Protein AF-A0AAG5DF32-F1 (afdb_monomer)

Foldseek 3Di:
DDDDDDDDDDDDDDDDDDDDDDDDDDDCCVVPPQLVRVLVVLCCVQCVCVVVVNDPRDPVSVFVSLVVNCVSVVVDDPPDDDTSVVSVVSVVVVVVVVVVVVVD

Radius of gyration: 29.5 Å; Cα contacts (8 Å, |Δi|>4): 45; chains: 1; bounding box: 83×44×70 Å

Solvent-accessible surface area (backbone atoms only — not comparable to full-atom values): 6771 Å² total; per-residue (Å²): 133,84,78,80,83,87,77,81,91,73,84,73,89,82,73,89,73,80,77,78,81,81,87,78,88,74,61,59,66,74,78,65,51,49,60,68,55,51,49,51,54,49,45,55,71,69,44,44,58,38,75,71,69,75,46,82,77,48,71,67,56,53,38,50,52,45,43,52,50,27,50,65,69,62,72,43,57,98,88,50,92,67,54,48,68,56,47,53,48,56,52,49,51,52,52,54,51,56,62,51,68,78,75,114

Sequence (104 aa):
IPLPPLQLAVFQPIFSDLPAPPLELFDLDEAFSS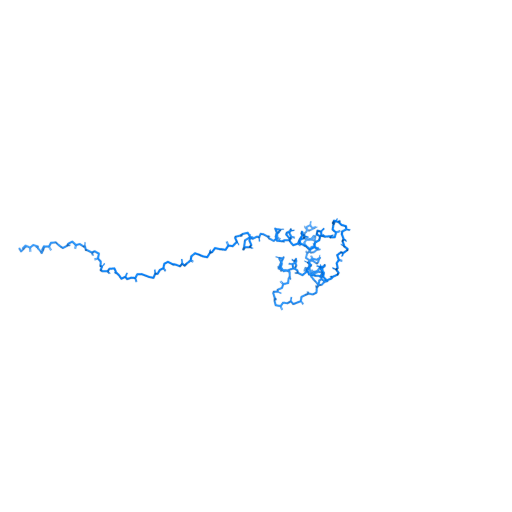EKVQITQLTNKCLSPAVEGQQPVDEKELGYFIQECGRILKVCQDDQKMSPKEILNAISVKIAHYKKLDKD

Secondary structure (DSSP, 8-state):
-PPPPPPPP-PPPPP-PPPPPP-----HHHHH--HHHHHHHHHHHHHHHHHTTSSPPPHHHHHHHHHHHHHHTT-S-TT----HHHHHHHHHHHHHHHHHHTT-

Structure (mmCIF, N/CA/C/O backbone):
data_AF-A0AAG5DF32-F1
#
_entry.id   AF-A0AAG5DF32-F1
#
loop_
_atom_site.group_PDB
_atom_site.id
_atom_site.type_symbol
_atom_site.label_atom_id
_atom_site.label_alt_id
_atom_site.label_comp_id
_atom_site.label_asym_id
_atom_site.label_entity_id
_atom_site.label_seq_id
_atom_site.pdbx_PDB_ins_code
_atom_site.Cartn_x
_atom_site.Cartn_y
_atom_site.Cartn_z
_atom_site.occupancy
_atom_site.B_iso_or_equiv
_atom_site.auth_seq_id
_atom_site.auth_comp_id
_atom_site.auth_asym_id
_atom_site.auth_atom_id
_atom_site.pdbx_PDB_model_num
ATOM 1 N N . ILE A 1 1 ? -63.337 -21.906 40.325 1.00 72.19 1 ILE A N 1
ATOM 2 C CA . ILE A 1 1 ? -62.067 -21.392 40.896 1.00 72.19 1 ILE A CA 1
ATOM 3 C C . ILE A 1 1 ? -61.679 -20.181 40.054 1.00 72.19 1 ILE A C 1
ATOM 5 O O . ILE A 1 1 ? -61.616 -20.359 38.84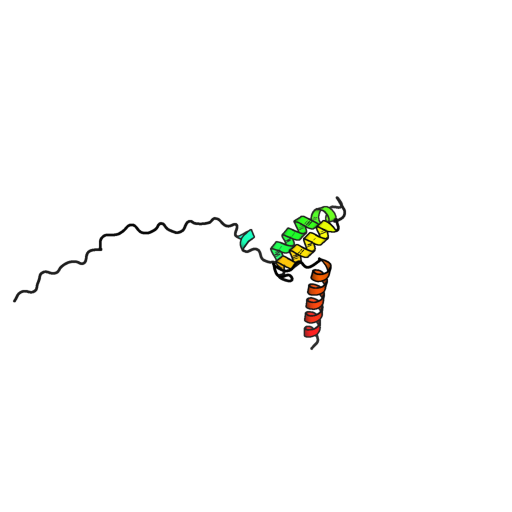1 1.00 72.19 1 ILE A O 1
ATOM 9 N N . PRO A 1 2 ? -61.553 -18.966 40.617 1.00 85.50 2 PRO A N 1
ATOM 10 C CA . PRO A 1 2 ? -61.187 -17.788 39.831 1.00 85.50 2 PRO A CA 1
ATOM 11 C C . PRO A 1 2 ? -59.737 -17.897 39.341 1.00 85.50 2 PRO A C 1
ATOM 13 O O . PRO A 1 2 ? -58.894 -18.487 40.017 1.00 85.50 2 PRO A O 1
ATOM 16 N N . LEU A 1 3 ? -59.465 -17.350 38.157 1.00 86.44 3 LEU A N 1
ATOM 17 C CA . LEU A 1 3 ? -58.115 -17.304 37.597 1.00 86.44 3 LEU A CA 1
ATOM 18 C C . LEU A 1 3 ? -57.233 -16.327 38.396 1.00 86.44 3 LEU A C 1
ATOM 20 O O . LEU A 1 3 ? -57.753 -15.333 38.913 1.00 86.44 3 LEU A O 1
ATOM 24 N N . PRO A 1 4 ? -55.914 -16.576 38.491 1.00 90.94 4 PRO A N 1
ATOM 25 C CA . PRO A 1 4 ? -54.982 -15.622 39.079 1.00 90.94 4 PRO A CA 1
ATOM 26 C C . PRO A 1 4 ? -55.030 -14.270 38.348 1.00 90.94 4 PRO A C 1
ATOM 28 O O . PRO A 1 4 ? -55.262 -14.240 37.135 1.00 90.94 4 PRO A O 1
ATOM 31 N N . PRO A 1 5 ? -54.798 -13.151 39.054 1.00 89.06 5 PRO A N 1
ATOM 32 C CA . PRO A 1 5 ? -54.738 -11.837 38.429 1.00 89.06 5 PRO A CA 1
ATOM 33 C C . PRO A 1 5 ? -53.582 -11.767 37.424 1.00 89.06 5 PRO A C 1
ATOM 35 O O . PRO A 1 5 ? -52.487 -12.273 37.672 1.00 89.06 5 PRO A O 1
ATOM 38 N N . LEU A 1 6 ? -53.836 -11.129 36.282 1.00 89.44 6 LEU A N 1
ATOM 39 C CA . LEU A 1 6 ? -52.839 -10.944 35.233 1.00 89.44 6 LEU A CA 1
ATOM 40 C C . LEU A 1 6 ? -51.764 -9.961 35.697 1.00 89.44 6 LEU A C 1
ATOM 42 O O . LEU A 1 6 ? -52.074 -8.876 36.190 1.00 89.44 6 LEU A O 1
ATOM 46 N N . GLN A 1 7 ? -50.504 -10.328 35.490 1.00 89.81 7 GLN A N 1
ATOM 47 C CA . GLN A 1 7 ? -49.369 -9.450 35.726 1.00 89.81 7 GLN A CA 1
ATOM 48 C C . GLN A 1 7 ? -48.839 -8.931 34.391 1.00 89.81 7 GLN A C 1
ATOM 50 O O . GLN A 1 7 ? -48.614 -9.697 33.454 1.00 89.81 7 GLN A O 1
ATOM 55 N N . LEU A 1 8 ? -48.638 -7.618 34.310 1.00 89.38 8 LEU A N 1
ATOM 56 C CA . LEU A 1 8 ? -48.040 -6.981 33.144 1.00 89.38 8 LEU A CA 1
ATOM 57 C C . LEU A 1 8 ? -46.544 -7.299 33.085 1.00 89.38 8 LEU A C 1
ATOM 59 O O . LEU A 1 8 ? -45.855 -7.281 34.108 1.00 89.38 8 LEU A O 1
ATOM 63 N N . ALA A 1 9 ? -46.037 -7.558 31.882 1.00 92.00 9 ALA A N 1
ATOM 64 C CA . ALA A 1 9 ? -44.602 -7.642 31.661 1.00 92.00 9 ALA A CA 1
ATOM 65 C C . ALA A 1 9 ? -43.964 -6.263 31.893 1.00 92.00 9 ALA A C 1
ATOM 67 O O . ALA A 1 9 ? -44.453 -5.250 31.392 1.00 92.00 9 ALA A O 1
ATOM 68 N N . VAL A 1 10 ? -42.864 -6.238 32.642 1.00 91.62 10 VAL A N 1
ATOM 69 C CA . VAL A 1 10 ? -42.048 -5.044 32.886 1.00 91.62 10 VAL A CA 1
ATOM 70 C C . VAL A 1 10 ? -40.634 -5.294 32.380 1.00 91.62 10 VAL A C 1
ATOM 72 O O . VAL A 1 10 ? -40.157 -6.431 32.396 1.00 91.62 10 VAL A O 1
ATOM 75 N N . PHE A 1 11 ? -39.963 -4.239 31.922 1.00 91.12 11 PHE A N 1
ATOM 76 C CA . PHE A 1 11 ? -38.547 -4.323 31.579 1.00 91.12 11 PHE A CA 1
ATOM 77 C C . PHE A 1 11 ? -37.730 -4.678 32.826 1.00 91.12 11 PHE A C 1
ATOM 79 O O . PHE A 1 11 ? -38.025 -4.215 33.930 1.00 91.12 11 PHE A O 1
ATOM 86 N N . GLN A 1 12 ? -36.708 -5.513 32.649 1.00 90.38 12 GLN A N 1
ATOM 87 C CA . GLN A 1 12 ? -35.759 -5.814 33.718 1.00 90.38 12 GLN A CA 1
ATOM 88 C C . GLN A 1 12 ? -34.897 -4.576 34.036 1.00 90.38 12 GLN A C 1
ATOM 90 O O . GLN A 1 12 ? -34.753 -3.706 33.174 1.00 90.38 12 GLN A O 1
ATOM 95 N N . PRO A 1 13 ? -34.320 -4.477 35.251 1.00 90.81 13 PRO A N 1
ATOM 96 C CA . PRO A 1 13 ? -33.367 -3.421 35.581 1.00 90.81 13 PRO A CA 1
ATOM 97 C C . PRO A 1 13 ? -32.242 -3.346 34.540 1.00 90.81 13 PRO A C 1
ATOM 99 O O . PRO A 1 13 ? -31.621 -4.358 34.223 1.00 90.81 13 PRO A O 1
ATOM 102 N N . ILE A 1 14 ? -32.000 -2.150 34.003 1.00 86.56 14 ILE A N 1
ATOM 103 C CA . ILE A 1 14 ? -30.969 -1.916 32.987 1.00 86.56 14 ILE A CA 1
ATOM 104 C C . ILE A 1 14 ? -29.626 -1.750 33.705 1.00 86.56 14 ILE A C 1
ATOM 106 O O . ILE A 1 14 ? -29.473 -0.854 34.537 1.00 86.56 14 ILE A O 1
ATOM 110 N N . PHE A 1 15 ? -28.668 -2.623 33.400 1.00 87.88 1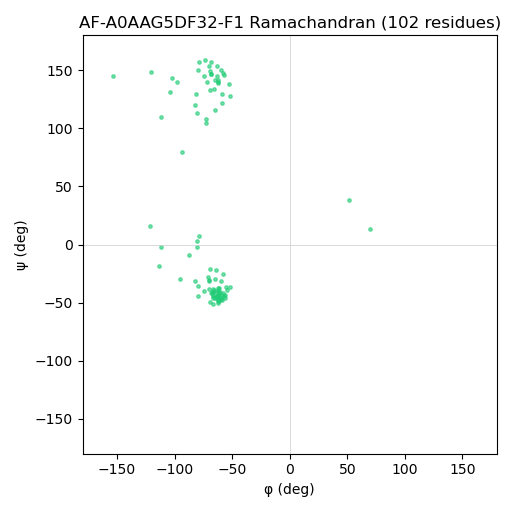5 PHE A N 1
ATOM 111 C CA . PHE A 1 15 ? -27.278 -2.462 33.824 1.00 87.88 15 PHE A CA 1
ATOM 112 C C . PHE A 1 15 ? -26.570 -1.442 32.927 1.00 87.88 15 PHE A C 1
ATOM 114 O O . PHE A 1 15 ? -26.986 -1.207 31.796 1.00 87.88 15 PHE A O 1
ATOM 121 N N . SER A 1 16 ? -25.494 -0.832 33.420 1.00 88.19 16 SER A N 1
ATOM 122 C CA . SER A 1 16 ? -24.668 0.045 32.590 1.00 88.19 16 SER A CA 1
ATOM 123 C C . SER A 1 16 ? -23.994 -0.762 31.478 1.00 88.19 16 SER A C 1
ATOM 125 O O . SER A 1 16 ? -23.154 -1.616 31.767 1.00 88.19 16 SER A O 1
ATOM 127 N N . ASP A 1 17 ? -24.340 -0.471 30.227 1.00 88.25 17 ASP A N 1
ATOM 128 C CA . ASP A 1 17 ? -23.661 -1.029 29.058 1.00 88.25 17 ASP A CA 1
ATOM 129 C C . ASP A 1 17 ? -22.274 -0.400 28.861 1.00 88.25 17 ASP A C 1
ATOM 131 O O . ASP A 1 17 ? -21.977 0.699 29.346 1.00 88.25 17 ASP A O 1
ATOM 135 N N . LEU A 1 18 ? -21.408 -1.106 28.131 1.00 90.19 18 LEU A N 1
ATOM 136 C CA . LEU A 1 18 ? -20.129 -0.551 27.694 1.00 90.19 18 LEU A CA 1
ATOM 137 C C . LEU A 1 18 ? -20.367 0.650 26.763 1.00 90.19 18 LEU A C 1
ATOM 139 O O . LEU A 1 18 ? -21.316 0.632 25.972 1.00 90.19 18 LEU A O 1
ATOM 143 N N . PRO A 1 19 ? -19.507 1.685 26.813 1.00 91.25 19 PRO A N 1
ATOM 144 C CA . PRO A 1 19 ? -19.585 2.773 25.852 1.00 91.25 19 PRO A CA 1
ATOM 145 C C . PRO A 1 19 ? -19.392 2.233 24.431 1.00 91.25 19 PRO A C 1
ATOM 147 O O . PRO A 1 19 ? -18.681 1.247 24.214 1.00 91.25 19 PRO A O 1
ATOM 150 N N . ALA A 1 20 ? -20.009 2.902 23.458 1.00 92.75 20 ALA A N 1
ATOM 151 C CA . ALA A 1 20 ? -19.788 2.585 22.055 1.00 92.75 20 ALA A CA 1
ATOM 152 C C . ALA A 1 20 ? -18.286 2.687 21.713 1.00 92.75 20 ALA A C 1
ATOM 154 O O . ALA A 1 20 ? -17.596 3.549 22.272 1.00 92.75 20 ALA A O 1
ATOM 155 N N . PRO A 1 21 ? -17.771 1.842 20.800 1.00 95.25 21 PRO A N 1
ATOM 156 C CA . PRO A 1 21 ? -16.402 1.967 20.320 1.00 95.25 21 PRO A CA 1
ATOM 157 C C . PRO A 1 21 ? -16.123 3.395 19.823 1.00 95.25 21 PRO A C 1
ATOM 159 O O . PRO A 1 21 ? -16.987 3.983 19.162 1.00 95.25 21 PRO A O 1
ATOM 162 N N . PRO A 1 22 ? -14.951 3.973 20.137 1.00 93.56 22 PRO A N 1
ATOM 163 C CA . PRO A 1 22 ? -14.608 5.312 19.680 1.00 93.56 22 PRO A CA 1
ATOM 164 C C . PRO A 1 22 ? -14.492 5.342 18.152 1.00 93.56 22 PRO A C 1
ATOM 166 O O . PRO A 1 22 ? -13.988 4.404 17.537 1.00 93.56 22 PRO A O 1
ATOM 169 N N . LEU A 1 23 ? -14.952 6.434 17.541 1.00 94.19 23 LEU A N 1
ATOM 170 C CA . LEU A 1 23 ? -14.808 6.650 16.105 1.00 94.19 23 LEU A CA 1
ATOM 171 C C . LEU A 1 23 ? -13.398 7.172 15.800 1.00 94.19 23 LEU A C 1
ATOM 173 O O . LEU A 1 23 ? -13.058 8.294 16.174 1.00 94.19 23 LEU A O 1
ATOM 177 N N . GLU A 1 24 ? -12.599 6.370 15.102 1.00 94.62 24 GLU A N 1
ATOM 178 C CA . GLU A 1 24 ? -11.303 6.787 14.566 1.00 94.62 24 GLU A CA 1
ATOM 179 C C . GLU A 1 24 ? -11.493 7.555 13.252 1.00 94.62 24 GLU A C 1
ATOM 181 O O . GLU A 1 24 ? -12.199 7.114 12.343 1.00 94.62 24 GLU A O 1
ATOM 186 N N . LEU A 1 25 ? -10.867 8.728 13.156 1.00 95.06 25 LEU A N 1
ATOM 187 C CA . LEU A 1 25 ? -10.921 9.578 11.970 1.00 95.06 25 LEU A CA 1
ATOM 188 C C . LEU A 1 25 ? -9.719 9.272 11.072 1.00 95.06 25 LEU A C 1
ATOM 190 O O . LEU A 1 25 ? -8.717 9.983 11.103 1.00 95.06 25 LEU A O 1
ATOM 194 N N . PHE A 1 26 ? -9.809 8.185 10.307 1.00 93.12 26 PHE A N 1
ATOM 195 C CA . PHE A 1 26 ? -8.801 7.835 9.306 1.00 93.12 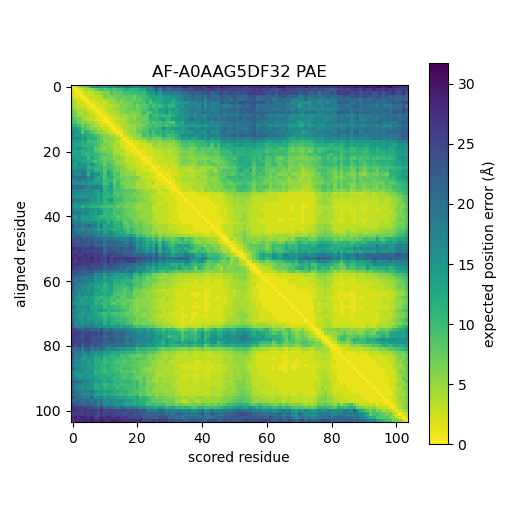26 PHE A CA 1
ATOM 196 C C . PHE A 1 26 ? -8.904 8.732 8.071 1.00 93.12 26 PHE A C 1
ATOM 198 O O . PHE A 1 26 ? -10.006 9.068 7.629 1.00 93.12 26 PHE A O 1
ATOM 205 N N . ASP A 1 27 ? -7.758 9.053 7.471 1.00 91.62 27 ASP A N 1
ATOM 206 C CA . ASP A 1 27 ? -7.719 9.582 6.112 1.00 91.62 27 ASP A CA 1
ATOM 207 C C . ASP A 1 27 ? -8.039 8.439 5.135 1.00 91.62 27 ASP A C 1
ATOM 209 O O . ASP A 1 27 ? -7.263 7.494 4.961 1.00 91.62 27 ASP A O 1
ATOM 213 N N . LEU A 1 28 ? -9.232 8.494 4.542 1.00 90.00 28 LEU A N 1
ATOM 214 C CA . LEU A 1 28 ? -9.703 7.459 3.627 1.00 90.00 28 LEU A CA 1
ATOM 215 C C . LEU A 1 28 ? -8.943 7.479 2.299 1.00 90.00 28 LEU A C 1
ATOM 217 O O . LEU A 1 28 ? -8.808 6.426 1.679 1.00 90.00 28 LEU A O 1
ATOM 221 N N . ASP A 1 29 ? -8.433 8.636 1.873 1.00 85.44 29 ASP A N 1
ATOM 222 C CA . ASP A 1 29 ? -7.646 8.729 0.647 1.00 85.44 29 ASP A CA 1
ATOM 223 C C . ASP A 1 29 ? -6.288 8.054 0.848 1.00 85.44 29 ASP A C 1
ATOM 225 O O . ASP A 1 29 ? -5.819 7.336 -0.034 1.00 85.44 29 ASP A O 1
ATOM 229 N N . GLU A 1 30 ? -5.683 8.193 2.028 1.00 84.12 30 GLU A N 1
ATOM 230 C CA . GLU A 1 30 ? -4.474 7.444 2.374 1.00 84.12 30 GLU A CA 1
ATOM 231 C C . GLU A 1 30 ? -4.766 5.938 2.484 1.00 84.12 30 GLU A C 1
ATOM 233 O O . GLU A 1 30 ? -4.115 5.131 1.814 1.00 84.12 30 GLU A O 1
ATOM 238 N N . ALA A 1 31 ? -5.786 5.558 3.263 1.00 87.25 31 ALA A N 1
ATOM 239 C CA . ALA A 1 31 ? -6.085 4.161 3.581 1.00 87.25 31 ALA A CA 1
ATOM 240 C C . ALA A 1 31 ? -6.621 3.337 2.394 1.00 87.25 31 ALA A C 1
ATOM 242 O O . ALA A 1 31 ? -6.392 2.127 2.336 1.00 87.25 31 ALA A O 1
ATOM 243 N N . PHE A 1 32 ? -7.331 3.969 1.453 1.00 87.12 32 PHE A N 1
ATOM 244 C CA . PHE A 1 32 ? -8.001 3.297 0.331 1.00 87.12 32 PHE A CA 1
ATOM 245 C C . PHE A 1 32 ? -7.532 3.785 -1.047 1.00 87.12 32 PHE A C 1
ATOM 247 O O . PHE A 1 32 ? -8.185 3.511 -2.060 1.00 87.12 32 PHE A O 1
ATOM 254 N N . SER A 1 33 ? -6.396 4.483 -1.123 1.00 91.50 33 SER A N 1
ATOM 255 C CA . SER A 1 33 ? -5.812 4.876 -2.407 1.00 91.50 33 SER A CA 1
ATOM 256 C C . SER A 1 33 ? -5.516 3.658 -3.285 1.00 91.50 33 SER A C 1
ATOM 258 O O . SER A 1 33 ? -4.849 2.706 -2.884 1.00 91.50 33 SER A O 1
ATOM 260 N N . SER A 1 34 ? -5.988 3.705 -4.535 1.00 94.00 34 SER A N 1
ATOM 261 C CA . SER A 1 34 ? -5.598 2.711 -5.543 1.00 94.00 34 SER A CA 1
ATOM 262 C C . SER A 1 34 ? -4.097 2.779 -5.831 1.00 94.00 34 SER A C 1
ATOM 264 O O . SER A 1 34 ? -3.498 3.857 -5.770 1.00 94.00 34 SER A O 1
ATOM 266 N N . GLU A 1 35 ? -3.507 1.668 -6.274 1.00 94.25 35 GLU A N 1
ATOM 267 C CA . GLU A 1 35 ? -2.085 1.597 -6.631 1.00 94.25 35 GLU A CA 1
ATOM 268 C C . GLU A 1 35 ? -1.716 2.660 -7.677 1.00 94.25 35 GLU A C 1
ATOM 270 O O . GLU A 1 35 ? -0.654 3.280 -7.622 1.00 94.25 35 GLU A O 1
ATOM 275 N N . LYS A 1 36 ? -2.633 2.935 -8.614 1.00 94.44 36 LYS A N 1
ATOM 276 C CA . LYS A 1 36 ? -2.463 3.977 -9.632 1.00 94.44 36 LYS A CA 1
ATOM 277 C C . LYS A 1 36 ? -2.339 5.373 -9.014 1.00 94.44 36 LYS A C 1
ATOM 279 O O . LYS A 1 36 ? -1.489 6.154 -9.446 1.00 94.44 36 LYS A O 1
ATOM 284 N N . VAL A 1 37 ? -3.184 5.704 -8.037 1.00 93.62 37 VAL A N 1
ATOM 285 C CA . VAL A 1 37 ? -3.148 7.007 -7.349 1.00 93.62 37 VAL A CA 1
ATOM 286 C C . VAL A 1 37 ? -1.866 7.134 -6.530 1.00 93.62 37 VAL A C 1
ATOM 288 O O . VAL A 1 37 ? -1.179 8.147 -6.658 1.00 93.62 37 VAL A O 1
ATOM 291 N N . GLN A 1 38 ? -1.485 6.084 -5.799 1.00 93.88 38 GLN A N 1
ATOM 292 C CA . GLN A 1 38 ? -0.245 6.051 -5.019 1.00 93.88 38 GLN A CA 1
ATOM 293 C C . GLN A 1 38 ? 0.992 6.270 -5.903 1.00 93.88 38 GLN A C 1
ATOM 295 O O . GLN A 1 38 ? 1.817 7.134 -5.610 1.00 93.88 38 GLN A O 1
ATOM 300 N N . ILE A 1 39 ? 1.098 5.562 -7.036 1.00 94.25 39 ILE A N 1
ATOM 301 C CA . ILE A 1 39 ? 2.203 5.751 -7.993 1.00 94.25 39 ILE A CA 1
ATOM 302 C C . ILE A 1 39 ? 2.195 7.168 -8.575 1.00 94.25 39 ILE A C 1
ATOM 304 O O . ILE A 1 39 ? 3.258 7.764 -8.738 1.00 94.25 39 ILE A O 1
ATOM 308 N N . THR A 1 40 ? 1.022 7.734 -8.872 1.00 93.31 40 THR A N 1
ATOM 309 C CA . THR A 1 40 ? 0.914 9.106 -9.400 1.00 93.31 40 THR A CA 1
ATOM 310 C C . THR A 1 40 ? 1.456 10.124 -8.394 1.00 93.31 40 THR A C 1
ATOM 312 O O . THR A 1 40 ? 2.287 10.962 -8.742 1.00 93.31 40 THR A O 1
ATOM 315 N N . GLN A 1 41 ? 1.040 10.022 -7.131 1.00 91.81 41 GLN A N 1
ATOM 316 C CA . GLN A 1 41 ? 1.517 10.889 -6.052 1.00 91.81 41 GLN A CA 1
ATOM 317 C C . GLN A 1 41 ? 3.024 10.720 -5.814 1.00 91.81 41 GLN A C 1
ATOM 319 O O . GLN A 1 41 ? 3.750 11.710 -5.720 1.00 91.81 41 GLN A O 1
ATOM 324 N N . LEU A 1 42 ? 3.512 9.476 -5.791 1.00 93.19 42 LEU A N 1
ATOM 325 C CA . LEU A 1 42 ? 4.933 9.161 -5.648 1.00 93.19 42 LEU A CA 1
ATOM 326 C C . LEU A 1 42 ? 5.768 9.739 -6.801 1.00 93.19 42 LEU A C 1
ATOM 328 O O . LEU A 1 42 ? 6.828 10.314 -6.570 1.00 93.19 42 LEU A O 1
ATOM 332 N N . THR A 1 43 ? 5.273 9.633 -8.034 1.00 92.56 43 THR A N 1
ATOM 333 C CA . THR A 1 43 ? 5.922 10.189 -9.231 1.00 92.56 43 THR A CA 1
ATOM 334 C C . THR A 1 43 ? 6.046 11.703 -9.120 1.00 92.56 43 THR A C 1
ATOM 336 O O . THR A 1 43 ? 7.128 12.248 -9.332 1.00 92.56 43 THR A O 1
ATOM 339 N N . ASN A 1 44 ? 4.971 12.383 -8.716 1.00 91.00 44 ASN A N 1
ATOM 340 C CA . ASN A 1 44 ? 4.995 13.828 -8.506 1.00 91.00 44 ASN A CA 1
ATOM 341 C C . ASN A 1 44 ? 5.972 14.219 -7.393 1.00 91.00 44 ASN A C 1
ATOM 343 O O . ASN A 1 44 ? 6.674 15.212 -7.525 1.00 91.00 44 ASN A O 1
ATOM 347 N N . LYS A 1 45 ? 6.069 13.428 -6.322 1.00 88.75 45 LYS A N 1
ATOM 348 C CA . LYS A 1 45 ? 6.997 13.687 -5.215 1.00 88.75 45 LYS A CA 1
ATOM 349 C C . LYS A 1 45 ? 8.466 13.507 -5.616 1.00 88.75 45 LYS A C 1
ATOM 351 O O . LYS A 1 45 ? 9.300 14.297 -5.195 1.00 88.75 45 LYS A O 1
ATOM 356 N N . CYS A 1 46 ? 8.784 12.463 -6.382 1.00 87.88 46 CYS A N 1
ATOM 357 C CA . CYS A 1 46 ? 10.169 12.069 -6.658 1.00 87.88 46 CYS A CA 1
ATOM 358 C C . CYS A 1 46 ? 10.736 12.623 -7.970 1.00 87.88 46 CYS A C 1
ATOM 360 O O . CYS A 1 46 ? 11.943 12.796 -8.066 1.00 87.88 46 CYS A O 1
ATOM 362 N N . LEU A 1 47 ? 9.907 12.862 -8.993 1.00 83.50 47 LEU A N 1
ATOM 363 C CA . LEU A 1 47 ? 10.388 13.191 -10.343 1.00 83.50 47 LEU A CA 1
ATOM 364 C C . LEU A 1 47 ? 10.048 14.615 -10.797 1.00 83.50 47 LEU A C 1
ATOM 366 O O . LEU A 1 47 ? 10.708 15.115 -11.706 1.00 83.50 47 LEU A O 1
ATOM 370 N N . SER A 1 48 ? 9.074 15.296 -10.178 1.00 80.62 48 SER A N 1
ATOM 371 C CA . SER A 1 48 ? 8.742 16.685 -10.549 1.00 80.62 48 SER A CA 1
ATOM 372 C C . SER A 1 48 ? 9.933 17.657 -10.505 1.00 80.62 48 SER A C 1
ATOM 374 O O . SER A 1 48 ? 10.068 18.419 -11.465 1.00 80.62 48 SER A O 1
ATOM 376 N N . PRO A 1 49 ? 10.874 17.590 -9.534 1.00 73.94 49 PRO A N 1
ATOM 377 C CA . PRO A 1 49 ? 12.001 18.528 -9.494 1.00 73.94 49 PRO A CA 1
ATOM 378 C C . PRO A 1 49 ? 12.948 18.372 -10.693 1.00 73.94 49 PRO A C 1
ATOM 380 O O . PRO A 1 49 ? 13.562 19.337 -11.153 1.00 73.94 49 PRO A O 1
ATOM 383 N N . ALA A 1 50 ? 13.043 17.157 -11.238 1.00 69.81 50 ALA A N 1
ATOM 384 C CA . ALA A 1 50 ? 13.864 16.881 -12.409 1.00 69.81 50 ALA A CA 1
ATOM 385 C C . ALA A 1 50 ? 13.179 17.239 -13.727 1.00 69.81 50 ALA A C 1
ATOM 387 O O . ALA A 1 50 ? 13.847 17.648 -14.676 1.00 69.81 50 ALA A O 1
ATOM 388 N N . VAL A 1 51 ? 11.851 17.122 -13.790 1.00 68.50 51 VAL A N 1
ATOM 389 C CA . VAL A 1 51 ? 11.067 17.514 -14.971 1.00 68.50 51 VAL A CA 1
ATOM 390 C C . VAL A 1 51 ? 11.042 19.037 -15.136 1.00 68.50 51 VAL A C 1
ATOM 392 O O . VAL A 1 51 ? 11.057 19.530 -16.261 1.00 68.50 51 VAL A O 1
ATOM 395 N N . GLU A 1 52 ? 11.093 19.792 -14.038 1.00 74.12 52 GLU A N 1
ATOM 396 C CA . GLU A 1 52 ? 11.154 21.261 -14.051 1.00 74.12 52 GLU A CA 1
ATOM 397 C C . GLU A 1 52 ? 12.559 21.824 -14.344 1.00 74.12 52 GLU A C 1
ATOM 399 O O . GLU A 1 52 ? 12.775 23.034 -14.276 1.00 74.12 52 GLU A O 1
ATOM 404 N N . GLY A 1 53 ? 13.527 20.966 -14.692 1.00 65.88 53 GLY A N 1
ATOM 405 C CA . GLY A 1 53 ? 14.880 21.372 -15.085 1.00 65.88 53 GLY A CA 1
ATOM 406 C C . GLY A 1 53 ? 15.721 21.939 -13.939 1.00 65.88 53 GLY A C 1
ATOM 407 O O . GLY A 1 53 ? 16.760 22.548 -14.192 1.00 65.88 53 GLY A O 1
ATOM 408 N N . GLN A 1 54 ? 15.280 21.758 -12.691 1.00 64.81 54 GLN A N 1
ATOM 409 C CA . GLN A 1 54 ? 15.926 22.349 -11.523 1.00 64.81 54 GLN A CA 1
ATOM 410 C C . GLN A 1 54 ? 17.157 21.540 -11.109 1.00 64.81 54 GLN A C 1
ATOM 412 O O . GLN A 1 54 ? 18.197 22.143 -10.848 1.00 64.81 54 GLN A O 1
ATOM 417 N N . GLN A 1 55 ? 17.077 20.201 -11.082 1.00 68.75 55 GLN A N 1
ATOM 418 C CA . GLN A 1 55 ? 18.203 19.310 -10.758 1.00 68.75 55 GLN A CA 1
ATOM 419 C C . GLN A 1 55 ? 18.046 17.920 -11.407 1.00 68.75 55 GLN A C 1
ATOM 421 O O . GLN A 1 55 ? 16.925 17.429 -11.519 1.00 68.75 55 GLN A O 1
ATOM 426 N N . PRO A 1 56 ? 19.135 17.257 -11.840 1.00 73.81 56 PRO A N 1
ATOM 427 C CA . PRO A 1 56 ? 19.073 15.864 -12.286 1.00 73.81 56 PRO A CA 1
ATOM 428 C C . PRO A 1 56 ? 18.638 14.940 -11.136 1.00 73.81 56 PRO A C 1
ATOM 430 O O . PRO A 1 56 ? 19.091 15.124 -10.009 1.00 73.81 56 PRO A O 1
ATOM 433 N N . VAL A 1 57 ? 17.788 13.942 -11.427 1.00 75.94 57 VAL A N 1
ATOM 434 C CA . VAL A 1 57 ? 17.372 12.925 -10.438 1.00 75.94 57 VAL A CA 1
ATOM 435 C C . VAL A 1 57 ? 18.611 12.201 -9.918 1.00 75.94 57 VAL A C 1
ATOM 437 O O . VAL A 1 57 ? 19.345 11.599 -10.707 1.00 75.94 57 VAL A O 1
ATOM 440 N N . ASP A 1 58 ? 18.829 12.234 -8.605 1.00 85.19 58 ASP A N 1
ATOM 441 C CA . ASP A 1 58 ? 19.910 11.479 -7.974 1.00 85.19 58 ASP A CA 1
ATOM 442 C C . ASP A 1 58 ? 19.631 9.965 -8.056 1.00 85.19 58 ASP A C 1
ATOM 444 O O . ASP A 1 58 ? 18.487 9.510 -7.965 1.00 85.19 58 ASP A O 1
ATOM 448 N N . GLU A 1 59 ? 20.677 9.145 -8.185 1.00 87.44 59 GLU A N 1
ATOM 449 C CA . GLU A 1 59 ? 20.551 7.682 -8.260 1.00 87.44 59 GLU A CA 1
ATOM 450 C C . GLU A 1 59 ? 19.872 7.119 -7.001 1.00 87.44 59 GLU A C 1
ATOM 452 O O . GLU A 1 59 ? 19.119 6.144 -7.068 1.00 87.44 59 GLU A O 1
ATOM 457 N N . LYS A 1 60 ? 20.067 7.777 -5.851 1.00 89.12 60 LYS A N 1
ATOM 458 C CA . LYS A 1 60 ? 19.392 7.436 -4.596 1.00 89.12 60 LYS A CA 1
ATOM 459 C C . LYS A 1 60 ? 17.885 7.701 -4.648 1.00 89.12 60 LYS A C 1
ATOM 461 O O . LYS A 1 60 ? 17.111 6.862 -4.184 1.00 89.12 60 LYS A O 1
ATOM 466 N N . GLU A 1 61 ? 17.465 8.839 -5.196 1.00 89.25 61 GLU A N 1
ATOM 467 C CA . GLU A 1 61 ? 16.045 9.187 -5.344 1.00 89.25 61 GLU A CA 1
ATOM 468 C C . GLU A 1 61 ? 15.359 8.265 -6.348 1.00 89.25 61 GLU A C 1
ATOM 470 O O . GLU A 1 61 ? 14.261 7.768 -6.090 1.00 89.25 61 GLU A O 1
ATOM 475 N N . LEU A 1 62 ? 16.047 7.954 -7.448 1.00 91.44 62 LEU A N 1
ATOM 476 C CA . LEU A 1 62 ? 15.587 6.978 -8.426 1.00 91.44 62 LEU A CA 1
ATOM 477 C C . LEU A 1 62 ? 15.461 5.577 -7.809 1.00 91.44 62 LEU A C 1
ATOM 479 O O . LEU A 1 62 ? 14.470 4.882 -8.034 1.00 91.44 62 LEU A O 1
ATOM 483 N N . GLY A 1 63 ? 16.442 5.167 -7.002 1.00 92.44 63 GLY A N 1
ATOM 484 C CA . GLY A 1 63 ? 16.412 3.900 -6.278 1.00 92.44 63 GLY A CA 1
ATOM 485 C C . GLY A 1 63 ? 15.222 3.805 -5.323 1.00 92.44 63 GLY A C 1
ATOM 486 O O . GLY A 1 63 ? 14.496 2.811 -5.355 1.00 92.44 63 GLY A O 1
ATOM 487 N N . TYR A 1 64 ? 14.978 4.858 -4.539 1.00 92.62 64 TYR A N 1
ATOM 488 C CA . TYR A 1 64 ? 13.814 4.960 -3.655 1.00 92.62 64 TYR A CA 1
ATOM 489 C C . TYR A 1 64 ? 12.496 4.894 -4.437 1.00 92.62 64 TYR A C 1
ATOM 491 O O . TYR A 1 64 ? 11.613 4.112 -4.090 1.00 92.62 64 TYR A O 1
ATOM 499 N N . PHE A 1 65 ? 12.384 5.648 -5.534 1.00 94.19 65 PHE A N 1
ATOM 500 C CA . PHE A 1 65 ? 11.201 5.646 -6.392 1.00 94.19 65 PHE A CA 1
ATOM 501 C C . PHE A 1 65 ? 10.866 4.240 -6.913 1.00 94.19 65 PHE A C 1
ATOM 503 O O . PHE A 1 65 ? 9.715 3.805 -6.841 1.00 94.19 65 PHE A O 1
ATOM 510 N N . ILE A 1 66 ? 11.872 3.500 -7.394 1.00 94.81 66 ILE A N 1
ATOM 511 C CA . ILE A 1 66 ? 11.689 2.131 -7.896 1.00 94.81 66 ILE A CA 1
ATOM 512 C C . ILE A 1 66 ? 11.283 1.177 -6.764 1.00 94.81 66 ILE A C 1
ATOM 514 O O . ILE A 1 66 ? 10.416 0.325 -6.968 1.00 94.81 66 ILE A O 1
ATOM 518 N N . GLN A 1 67 ? 11.880 1.311 -5.577 1.00 93.75 67 GLN A N 1
ATOM 519 C CA . GLN A 1 67 ? 11.553 0.469 -4.423 1.00 93.75 67 GLN A CA 1
ATOM 520 C C . GLN A 1 67 ? 10.119 0.684 -3.936 1.00 93.75 67 GLN A C 1
ATOM 522 O O . GLN A 1 67 ? 9.388 -0.291 -3.757 1.00 93.75 67 GLN A O 1
ATOM 527 N N . GLU A 1 68 ? 9.681 1.936 -3.808 1.00 93.25 68 GLU A N 1
ATOM 528 C CA . GLU A 1 68 ? 8.305 2.245 -3.414 1.00 93.25 68 GLU A CA 1
ATOM 529 C C . GLU A 1 68 ? 7.291 1.807 -4.476 1.00 93.25 68 GLU A C 1
ATOM 531 O O . GLU A 1 68 ? 6.269 1.220 -4.128 1.00 93.25 68 GLU A O 1
ATOM 536 N N . CYS A 1 69 ? 7.591 1.971 -5.772 1.00 94.62 69 CYS A N 1
ATOM 537 C CA . CYS A 1 69 ? 6.769 1.388 -6.839 1.00 94.62 69 CYS A CA 1
ATOM 538 C C . CYS A 1 69 ? 6.655 -0.140 -6.699 1.00 94.62 69 CYS A C 1
ATOM 540 O O . CYS A 1 69 ? 5.574 -0.705 -6.867 1.00 94.62 69 CYS A O 1
ATOM 542 N N . GLY A 1 70 ? 7.761 -0.816 -6.371 1.00 93.88 70 GLY A N 1
ATOM 543 C CA . GLY A 1 70 ? 7.786 -2.255 -6.118 1.00 93.88 70 GLY A CA 1
ATOM 544 C C . GLY A 1 70 ? 6.914 -2.676 -4.932 1.00 93.88 70 GLY A C 1
ATOM 545 O O . GLY A 1 70 ? 6.262 -3.720 -5.012 1.00 93.88 70 GLY A O 1
ATOM 546 N N . ARG A 1 71 ? 6.865 -1.860 -3.872 1.00 91.88 71 ARG A N 1
ATOM 547 C CA . ARG A 1 71 ? 6.004 -2.065 -2.698 1.00 91.88 71 ARG A CA 1
ATOM 548 C C . ARG A 1 71 ? 4.528 -1.856 -3.035 1.00 91.88 71 ARG A C 1
ATOM 550 O O . ARG A 1 71 ? 3.722 -2.744 -2.774 1.00 91.88 71 ARG A O 1
ATOM 557 N N . ILE A 1 72 ? 4.189 -0.745 -3.695 1.00 92.81 72 ILE A N 1
ATOM 558 C CA . ILE A 1 72 ? 2.813 -0.427 -4.121 1.00 92.81 72 ILE A CA 1
ATOM 559 C C . ILE A 1 72 ? 2.249 -1.539 -5.018 1.00 92.81 72 ILE A C 1
ATOM 561 O O . ILE A 1 72 ? 1.132 -2.005 -4.820 1.00 92.81 72 ILE A O 1
ATOM 565 N N . LEU A 1 73 ? 3.047 -2.026 -5.972 1.00 93.31 73 LEU A N 1
ATOM 566 C CA . LEU A 1 73 ? 2.651 -3.094 -6.896 1.00 93.31 73 LEU A CA 1
ATOM 567 C C . LEU A 1 73 ? 2.767 -4.509 -6.303 1.00 93.31 73 LEU A C 1
ATOM 569 O O . LEU A 1 73 ? 2.549 -5.486 -7.027 1.00 93.31 73 LEU A O 1
ATOM 573 N N . LYS A 1 74 ? 3.149 -4.642 -5.024 1.00 91.38 74 LYS A N 1
ATOM 574 C CA . LYS A 1 74 ? 3.356 -5.925 -4.327 1.00 91.38 74 LYS A CA 1
ATOM 575 C C . LYS A 1 74 ? 4.277 -6.880 -5.101 1.00 91.38 74 LYS A C 1
ATOM 577 O O . LYS A 1 74 ? 4.046 -8.086 -5.188 1.00 91.38 74 LYS A O 1
ATOM 582 N N . VAL A 1 75 ? 5.315 -6.323 -5.729 1.00 90.25 75 VAL A N 1
ATOM 583 C CA . VAL A 1 75 ? 6.369 -7.084 -6.422 1.00 90.25 75 VAL A CA 1
ATOM 584 C C . VAL A 1 75 ? 7.377 -7.625 -5.413 1.00 90.25 75 VAL A C 1
ATOM 586 O O . VAL A 1 75 ? 7.864 -8.738 -5.593 1.00 90.25 75 VAL A O 1
ATOM 589 N N . CYS A 1 76 ? 7.645 -6.854 -4.358 1.00 82.50 76 CYS A N 1
ATOM 590 C CA . CYS A 1 76 ? 8.465 -7.255 -3.217 1.00 82.50 76 CYS A CA 1
ATOM 591 C C . CYS A 1 76 ? 7.548 -7.612 -2.045 1.00 82.50 76 CYS A C 1
ATOM 593 O O . CYS A 1 76 ? 6.529 -6.951 -1.848 1.00 82.50 76 CYS A O 1
ATOM 595 N N . GLN A 1 77 ? 7.913 -8.628 -1.266 1.00 77.25 77 GLN A N 1
ATOM 596 C CA . GLN A 1 77 ? 7.302 -8.858 0.046 1.00 77.25 77 GLN A CA 1
ATOM 597 C C . GLN A 1 77 ? 7.929 -7.900 1.066 1.00 77.25 77 GLN A C 1
ATOM 599 O O . GLN A 1 77 ? 9.105 -7.560 0.924 1.00 77.25 77 GLN A O 1
ATOM 604 N N . ASP A 1 78 ? 7.174 -7.496 2.090 1.00 70.06 78 ASP A N 1
ATOM 605 C CA . ASP A 1 78 ? 7.626 -6.517 3.096 1.00 70.06 78 ASP A CA 1
ATOM 606 C C . ASP A 1 78 ? 8.914 -6.955 3.824 1.00 70.06 78 ASP A C 1
ATOM 608 O O . ASP A 1 78 ? 9.726 -6.124 4.232 1.00 70.06 78 ASP A O 1
ATOM 612 N N . ASP A 1 79 ? 9.157 -8.265 3.89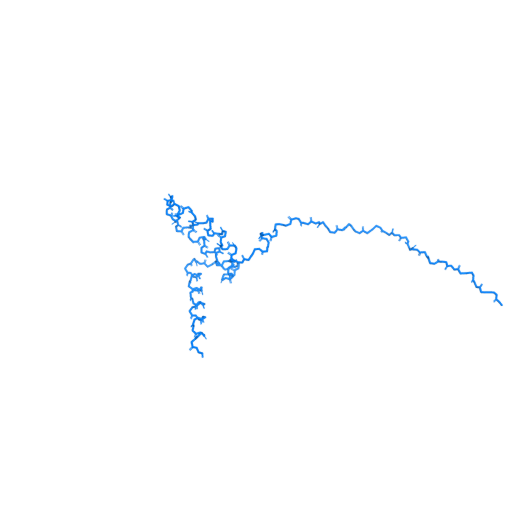0 1.00 72.88 79 ASP A N 1
ATOM 613 C CA . ASP A 1 79 ? 10.311 -8.863 4.566 1.00 72.88 79 ASP A CA 1
ATOM 614 C C . ASP A 1 79 ? 11.555 -8.985 3.663 1.00 72.88 79 ASP A C 1
ATOM 616 O O . ASP A 1 79 ? 12.648 -9.320 4.131 1.00 72.88 79 ASP A O 1
ATOM 620 N N . GLN A 1 80 ? 11.419 -8.729 2.355 1.00 76.00 80 GLN A N 1
ATOM 621 C CA . GLN A 1 80 ? 12.469 -8.968 1.368 1.00 76.00 80 GLN A CA 1
ATOM 622 C C . GLN A 1 80 ? 13.019 -7.658 0.801 1.00 76.00 80 GLN A C 1
ATOM 624 O O . GLN A 1 80 ? 12.396 -6.982 -0.018 1.00 76.00 80 GLN A O 1
ATOM 629 N N . LYS A 1 81 ? 14.260 -7.329 1.172 1.00 78.56 81 LYS A N 1
ATOM 630 C CA . LYS A 1 81 ? 14.991 -6.223 0.544 1.00 78.56 81 LYS A CA 1
ATOM 631 C C . LYS A 1 81 ? 15.427 -6.623 -0.864 1.00 78.56 81 LYS A C 1
ATOM 633 O O . LYS A 1 81 ? 16.394 -7.362 -1.018 1.00 78.56 81 LYS A O 1
ATOM 638 N N . MET A 1 82 ? 14.734 -6.105 -1.874 1.00 89.00 82 MET A N 1
ATOM 639 C CA . MET A 1 82 ? 15.150 -6.188 -3.275 1.00 89.00 82 MET A CA 1
ATOM 640 C C . MET A 1 82 ? 15.843 -4.891 -3.702 1.00 89.00 82 MET A C 1
ATOM 642 O O . MET A 1 82 ? 15.428 -3.779 -3.352 1.00 89.00 82 MET A O 1
ATOM 646 N N . SER A 1 83 ? 16.913 -5.024 -4.479 1.00 93.31 83 SER A N 1
ATOM 647 C CA . SER A 1 83 ? 17.551 -3.891 -5.142 1.00 93.31 83 SER A CA 1
ATOM 648 C C . SER A 1 83 ? 16.657 -3.349 -6.268 1.00 93.31 83 SER A C 1
ATOM 650 O O . SER A 1 83 ? 15.899 -4.111 -6.879 1.00 93.31 83 SER A O 1
ATOM 652 N N . PRO A 1 84 ? 16.771 -2.058 -6.632 1.00 94.56 84 PRO A N 1
ATOM 653 C CA . PRO A 1 84 ? 15.999 -1.479 -7.735 1.00 94.56 84 PRO A CA 1
ATOM 654 C C . PRO A 1 84 ? 16.096 -2.276 -9.048 1.00 94.56 84 PRO A C 1
ATOM 656 O O . PRO A 1 84 ? 15.113 -2.432 -9.770 1.00 94.56 84 PRO A O 1
ATOM 659 N N . LYS A 1 85 ? 17.274 -2.843 -9.340 1.00 95.31 85 LYS A N 1
ATOM 660 C CA . LYS A 1 85 ? 17.511 -3.657 -10.542 1.00 95.31 85 LYS A CA 1
ATOM 661 C C . LYS A 1 85 ? 16.727 -4.970 -10.518 1.00 95.31 85 LYS A C 1
ATOM 663 O O . LYS A 1 85 ? 16.172 -5.36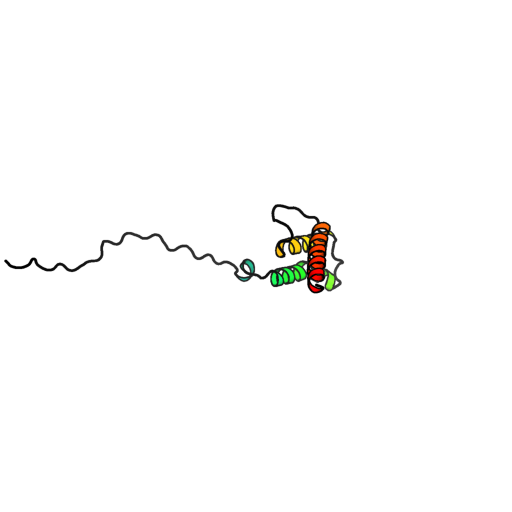3 -11.541 1.00 95.31 85 LYS A O 1
ATOM 668 N N . GLU A 1 86 ? 16.651 -5.632 -9.366 1.00 94.81 86 GLU A N 1
ATOM 669 C CA . GLU A 1 86 ? 15.881 -6.872 -9.204 1.00 94.81 86 GLU A CA 1
ATOM 670 C C . GLU A 1 86 ? 14.377 -6.621 -9.348 1.00 94.81 86 GLU A C 1
ATOM 672 O O . GLU A 1 86 ? 13.687 -7.415 -9.987 1.00 94.81 86 GLU A O 1
ATOM 677 N N . ILE A 1 87 ? 13.884 -5.491 -8.832 1.00 95.12 87 ILE A N 1
ATOM 678 C CA . ILE A 1 87 ? 12.481 -5.072 -8.971 1.00 95.12 87 ILE A CA 1
ATOM 679 C C . ILE A 1 87 ? 12.133 -4.855 -10.444 1.00 95.12 87 ILE A C 1
ATOM 681 O O . ILE A 1 87 ? 11.161 -5.424 -10.946 1.00 95.12 87 ILE A O 1
ATOM 685 N N . LEU A 1 88 ? 12.954 -4.082 -11.162 1.0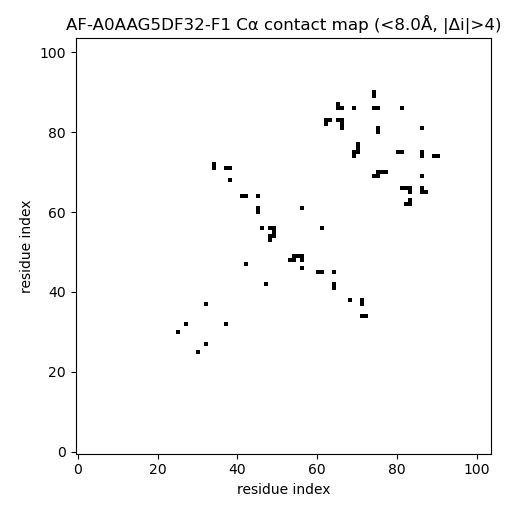0 96.12 88 LEU A N 1
ATOM 686 C CA . LEU A 1 88 ? 12.755 -3.839 -12.591 1.00 96.12 88 LEU A CA 1
ATOM 687 C C . LEU A 1 88 ? 12.804 -5.133 -13.404 1.00 96.12 88 LEU A C 1
ATOM 689 O O . LEU A 1 88 ? 11.984 -5.321 -14.304 1.00 96.12 88 LEU A O 1
ATOM 693 N N . ASN A 1 89 ? 13.724 -6.042 -13.076 1.00 95.81 89 ASN A N 1
ATOM 694 C CA . ASN A 1 89 ? 13.797 -7.351 -13.713 1.00 95.81 89 ASN A CA 1
ATOM 695 C C . ASN A 1 89 ? 12.514 -8.164 -13.471 1.00 95.81 89 ASN A C 1
ATOM 697 O O . ASN A 1 89 ? 11.916 -8.655 -14.425 1.00 95.81 89 ASN A O 1
ATOM 701 N N . ALA A 1 90 ? 12.041 -8.250 -12.224 1.00 94.12 90 ALA A N 1
ATOM 702 C CA . ALA A 1 90 ? 10.823 -8.982 -11.882 1.00 94.12 90 ALA A CA 1
ATOM 703 C C . ALA A 1 90 ? 9.591 -8.441 -12.631 1.00 94.12 90 ALA A C 1
ATOM 705 O O . ALA A 1 90 ? 8.810 -9.218 -13.187 1.00 94.12 90 ALA A O 1
ATOM 706 N N . ILE A 1 91 ? 9.442 -7.115 -12.706 1.00 94.38 91 ILE A N 1
ATOM 707 C CA . ILE A 1 91 ? 8.370 -6.463 -13.474 1.00 94.38 91 ILE A CA 1
ATOM 708 C C . ILE A 1 91 ? 8.513 -6.774 -14.970 1.00 94.38 91 ILE A C 1
ATOM 710 O O . ILE A 1 91 ? 7.544 -7.176 -15.615 1.00 94.38 91 ILE A O 1
ATOM 714 N N . SER A 1 92 ? 9.720 -6.645 -15.522 1.00 94.75 92 SER A N 1
ATOM 715 C CA . SER A 1 92 ? 9.985 -6.877 -16.947 1.00 94.75 92 SER A CA 1
ATOM 716 C C . SER A 1 92 ? 9.688 -8.317 -17.362 1.00 94.75 92 SER A C 1
ATOM 718 O O . SER A 1 92 ? 9.062 -8.543 -18.398 1.00 94.75 92 SER A O 1
ATOM 720 N N . VAL A 1 93 ? 10.068 -9.296 -16.535 1.00 94.38 93 VAL A N 1
ATOM 721 C CA . VAL A 1 93 ? 9.760 -10.716 -16.754 1.00 94.38 93 VAL A CA 1
ATOM 722 C C . VAL A 1 93 ? 8.250 -10.959 -16.728 1.00 94.38 93 VAL A C 1
ATOM 724 O O . VAL A 1 93 ? 7.737 -11.632 -17.623 1.00 94.38 93 VAL A O 1
ATOM 727 N N . LYS A 1 94 ? 7.519 -10.371 -15.767 1.00 92.94 94 LYS A N 1
ATOM 728 C CA . LYS A 1 94 ? 6.047 -10.463 -15.712 1.00 92.94 94 LYS A CA 1
ATOM 729 C C . LYS A 1 94 ? 5.395 -9.889 -16.974 1.00 92.94 94 LYS A C 1
ATOM 731 O O . LYS A 1 94 ? 4.536 -10.543 -17.560 1.00 92.94 94 LYS A O 1
ATOM 736 N N . ILE A 1 95 ? 5.834 -8.715 -17.434 1.00 94.19 95 ILE A N 1
ATOM 737 C CA . ILE A 1 95 ? 5.327 -8.088 -18.667 1.00 94.19 95 ILE A CA 1
ATOM 738 C C . ILE A 1 95 ? 5.638 -8.959 -19.889 1.00 94.19 95 ILE A C 1
ATOM 740 O O . ILE A 1 95 ? 4.769 -9.173 -20.735 1.00 94.19 95 ILE A O 1
ATOM 744 N N . ALA A 1 96 ? 6.863 -9.479 -19.991 1.00 94.62 96 ALA A N 1
ATOM 745 C CA . ALA A 1 96 ? 7.262 -10.345 -21.094 1.00 94.62 96 ALA A CA 1
ATOM 746 C C . ALA A 1 96 ? 6.431 -11.636 -21.134 1.00 94.62 96 ALA A C 1
ATOM 748 O O . ALA A 1 96 ? 6.031 -12.065 -22.212 1.00 94.62 96 ALA A O 1
ATOM 749 N N . HIS A 1 97 ? 6.141 -12.234 -19.975 1.00 92.62 97 HIS A N 1
ATOM 750 C CA . HIS A 1 97 ? 5.281 -13.411 -19.871 1.00 92.62 97 HIS A CA 1
ATOM 751 C C . HIS A 1 97 ? 3.831 -13.100 -20.258 1.00 92.62 97 HIS A C 1
ATOM 753 O O . HIS A 1 97 ? 3.246 -13.822 -21.060 1.00 92.62 97 HIS A O 1
ATOM 759 N N . TYR A 1 98 ? 3.273 -11.995 -19.755 1.00 92.25 98 TYR A N 1
ATOM 760 C CA . TYR A 1 98 ? 1.927 -11.545 -20.115 1.00 92.25 98 TYR A CA 1
ATOM 761 C C . TYR A 1 98 ? 1.773 -11.362 -21.632 1.00 92.25 98 TYR A C 1
ATOM 763 O O . TYR A 1 98 ? 0.814 -11.841 -22.223 1.00 92.25 98 TYR A O 1
ATOM 771 N N . LYS A 1 99 ? 2.769 -10.756 -22.290 1.00 89.31 99 LYS A N 1
ATOM 772 C CA . LYS A 1 99 ? 2.771 -10.577 -23.750 1.00 89.31 99 LYS A CA 1
ATOM 773 C C . LYS A 1 99 ? 2.944 -11.870 -24.555 1.00 89.31 99 LYS A C 1
ATOM 775 O O . LYS A 1 99 ? 2.631 -11.866 -25.741 1.00 89.31 99 LYS A O 1
ATOM 780 N N . LYS A 1 100 ? 3.496 -12.940 -23.970 1.00 86.44 100 LYS A N 1
ATOM 781 C CA . LYS A 1 100 ? 3.594 -14.250 -24.641 1.00 86.44 100 LYS A CA 1
ATOM 782 C C . LYS A 1 100 ? 2.234 -14.944 -24.698 1.00 86.44 100 LYS A C 1
ATOM 784 O O . LYS A 1 100 ? 1.909 -15.492 -25.736 1.00 86.44 100 LYS A O 1
ATOM 789 N N . LEU A 1 101 ? 1.450 -14.843 -23.623 1.00 66.69 101 LEU A N 1
ATOM 790 C CA . LEU A 1 101 ? 0.102 -15.417 -23.524 1.00 66.69 101 LEU A CA 1
ATOM 791 C C . LEU A 1 101 ? -0.905 -14.797 -24.508 1.00 66.69 101 LEU A C 1
ATOM 793 O O . LEU A 1 101 ? -1.902 -15.425 -24.813 1.00 66.69 101 LEU A O 1
ATOM 797 N N . ASP A 1 102 ? -0.649 -13.583 -25.003 1.00 63.59 102 ASP A N 1
ATOM 798 C CA . ASP A 1 102 ? -1.493 -12.889 -25.995 1.00 63.59 102 ASP A CA 1
ATOM 799 C C . ASP A 1 102 ? -1.243 -13.366 -27.445 1.00 63.59 102 ASP A C 1
ATOM 801 O O . ASP A 1 102 ? -1.847 -12.864 -28.389 1.00 63.59 102 ASP A O 1
ATOM 805 N N . LYS A 1 103 ? -0.292 -14.290 -27.652 1.00 59.78 103 LYS A N 1
ATOM 806 C CA . LYS A 1 103 ? 0.099 -14.800 -28.979 1.00 59.78 103 LYS A CA 1
ATOM 807 C C . LYS A 1 103 ? -0.271 -16.265 -29.235 1.00 59.78 103 LYS A C 1
ATOM 809 O O . LYS A 1 103 ? -0.007 -16.728 -30.344 1.00 59.78 103 LYS A O 1
ATOM 814 N N . ASP A 1 104 ? -0.854 -16.944 -28.252 1.00 48.12 104 ASP A N 1
ATOM 815 C CA . ASP A 1 104 ? -1.421 -18.298 -28.360 1.00 48.12 104 ASP A CA 1
ATOM 816 C C . ASP A 1 104 ? -2.956 -18.223 -28.341 1.00 48.12 104 ASP A C 1
ATOM 818 O O . ASP A 1 104 ? -3.596 -19.004 -29.083 1.00 48.12 104 ASP A O 1
#

InterPro domains:
  IPR039975 Intraflagellar transport protein 52 homolog [PTHR12969] (2-102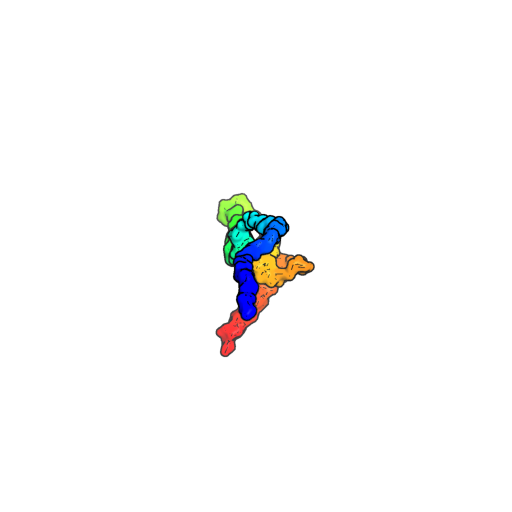)

Organism: Anopheles atroparvus (NCBI:txid41427)

Mean predicted aligned error: 9.49 Å

pLDDT: mean 87.31, std 9.43, ran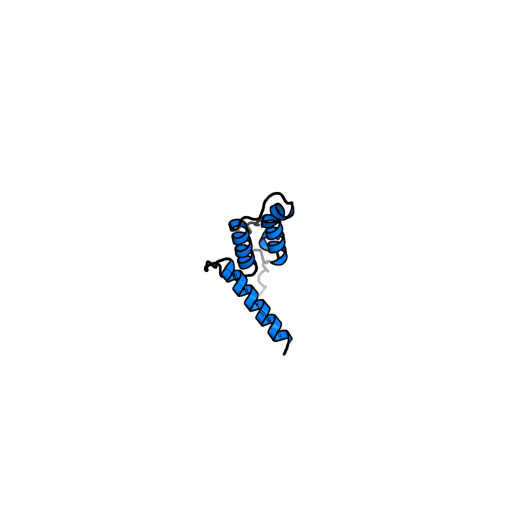ge [48.12, 96.12]